Protein AF-A0A842Y0L2-F1 (afdb_monomer)

Radius of gyration: 17.82 Å; Cα contacts (8 Å, |Δi|>4): 139; chains: 1; bounding box: 43×32×56 Å

pLDDT: mean 86.89, std 14.19, range [42.5, 97.62]

Solvent-accessible surface area (backbone atoms only — not comparable to full-atom values): 9268 Å² total; per-residue (Å²): 132,57,72,67,58,38,46,42,53,12,45,57,44,22,58,59,32,52,39,82,54,97,94,38,60,38,60,65,45,69,68,58,58,52,45,52,38,63,40,25,69,43,93,57,33,77,64,51,52,54,50,55,45,72,67,60,72,80,72,78,61,91,93,57,60,63,87,83,39,48,67,57,45,48,51,39,46,53,36,42,47,53,38,44,51,51,52,50,57,70,40,58,93,48,52,51,68,54,29,36,51,30,37,50,41,22,57,51,42,34,54,49,46,53,71,31,67,90,39,62,68,61,44,50,53,51,33,57,75,69,64,41,89,60,48,63,62,51,50,50,54,55,50,48,62,56,49,56,54,56,54,52,52,55,53,51,54,56,50,56,61,55,61,76,73,112

Foldseek 3Di:
DDLLVLLLLLLVLLLLQWADDPNFIAGLDPVLLVVLLVLLQDPPNLVSLVVSLVPDQDDDDPPDDCVVCVVVRVVSNVSSNVSSVSLSVVSVPDDSVSSNSSSVSNVVSNVCCRVCLVPLVVQLVVCVVSVNPCSVVSSVSSVVSVVVVVVVVVVVVVVVVVVVVD

Sequence (166 aa):
MNLDDINQKAWELAAGSIMYKNRKFETYSNKQIRGFFELAKSKNFDKDIDSHIRKYNPQPSQGQNLHKIAGELNKMKELNESTGNKFKEISRGLSAGDRMKLSQYLMWNIKIIENEIGDIDKLKLILDCENVKEPEHIIEYLTRLSKDIGNERHSRQKHDNKERRR

Mean predicted aligned error: 6.77 Å

Structure (mmCIF, N/CA/C/O backbone):
data_AF-A0A842Y0L2-F1
#
_entry.id   AF-A0A842Y0L2-F1
#
loop_
_atom_site.group_PDB
_atom_site.id
_atom_site.type_symbol
_atom_site.label_atom_id
_atom_site.label_alt_id
_atom_site.label_comp_id
_atom_site.label_asym_id
_atom_site.label_entity_id
_atom_site.label_seq_id
_atom_site.pdbx_PDB_ins_code
_atom_site.Cartn_x
_atom_site.Cartn_y
_atom_site.Cartn_z
_atom_site.occupancy
_atom_site.B_iso_or_equiv
_atom_site.auth_seq_id
_atom_site.auth_comp_id
_atom_site.auth_asym_id
_atom_site.auth_atom_id
_atom_site.pdbx_PDB_model_num
ATOM 1 N N . MET A 1 1 ? -16.823 -2.058 9.736 1.00 81.75 1 MET A N 1
ATOM 2 C CA . MET A 1 1 ? -16.192 -2.687 8.559 1.00 81.75 1 MET A CA 1
ATOM 3 C C . MET A 1 1 ? -15.914 -4.135 8.924 1.00 81.75 1 MET A C 1
ATOM 5 O O . MET A 1 1 ? -15.429 -4.349 10.031 1.00 81.75 1 MET A O 1
ATOM 9 N N . ASN A 1 2 ? -16.310 -5.106 8.098 1.00 88.62 2 ASN A N 1
ATOM 10 C CA . ASN A 1 2 ? -16.035 -6.520 8.389 1.00 88.62 2 ASN A CA 1
ATOM 11 C C . ASN A 1 2 ? -14.594 -6.893 7.967 1.00 88.62 2 ASN A C 1
ATOM 13 O O . ASN A 1 2 ? -13.866 -6.053 7.439 1.00 88.62 2 ASN A O 1
ATOM 17 N N . LEU A 1 3 ? -14.160 -8.124 8.252 1.00 89.06 3 LEU A N 1
ATOM 18 C CA . LEU A 1 3 ? -12.791 -8.566 7.962 1.00 89.06 3 LEU A CA 1
ATOM 19 C C . LEU A 1 3 ? -12.499 -8.593 6.453 1.00 89.06 3 LEU A C 1
ATOM 21 O O . LEU A 1 3 ? -11.428 -8.157 6.038 1.00 89.06 3 LEU A O 1
ATOM 25 N N . ASP A 1 4 ? -13.468 -9.026 5.650 1.00 91.44 4 ASP A N 1
ATOM 26 C CA . ASP A 1 4 ? -13.334 -9.135 4.194 1.00 91.44 4 ASP A CA 1
ATOM 27 C C . ASP A 1 4 ? -13.171 -7.758 3.540 1.00 91.44 4 ASP A C 1
ATOM 29 O O . ASP A 1 4 ? -12.344 -7.576 2.652 1.00 91.44 4 ASP A O 1
ATOM 33 N N . ASP A 1 5 ? -13.899 -6.748 4.024 1.00 92.69 5 ASP A N 1
ATOM 34 C CA . ASP A 1 5 ? -13.762 -5.362 3.576 1.00 92.69 5 ASP A CA 1
ATOM 35 C C . ASP A 1 5 ? -12.377 -4.800 3.930 1.00 92.69 5 ASP A C 1
ATOM 37 O O . ASP A 1 5 ? -11.769 -4.090 3.127 1.00 92.69 5 ASP A O 1
ATOM 41 N N . ILE A 1 6 ? -11.850 -5.136 5.115 1.00 94.94 6 ILE A N 1
ATOM 42 C CA . ILE A 1 6 ? -10.488 -4.757 5.512 1.00 94.94 6 ILE A CA 1
ATOM 43 C C . ILE A 1 6 ? -9.464 -5.433 4.590 1.00 94.94 6 ILE A C 1
ATOM 45 O O . ILE A 1 6 ? -8.540 -4.757 4.134 1.00 94.94 6 ILE A O 1
ATOM 49 N N . ASN A 1 7 ? -9.625 -6.727 4.289 1.00 95.38 7 ASN A N 1
ATOM 50 C CA . ASN A 1 7 ? -8.718 -7.457 3.400 1.00 95.38 7 ASN A CA 1
ATOM 51 C C . ASN A 1 7 ? -8.759 -6.891 1.972 1.00 95.38 7 ASN A C 1
ATOM 53 O O . ASN A 1 7 ? -7.715 -6.592 1.394 1.00 95.38 7 ASN A O 1
ATOM 57 N N . GLN A 1 8 ? -9.954 -6.627 1.435 1.00 95.31 8 GLN A N 1
ATOM 58 C CA . GLN A 1 8 ? -10.136 -5.980 0.131 1.00 95.31 8 GLN A CA 1
ATOM 59 C C . GLN A 1 8 ? -9.390 -4.641 0.070 1.00 95.31 8 GLN A C 1
ATOM 61 O O . GLN A 1 8 ? -8.610 -4.384 -0.849 1.00 95.31 8 GLN A O 1
ATOM 66 N N . LYS A 1 9 ? -9.580 -3.781 1.079 1.00 96.19 9 LYS A N 1
ATOM 67 C CA . LYS A 1 9 ? -8.911 -2.476 1.136 1.00 96.19 9 LYS A CA 1
ATOM 68 C C . LYS A 1 9 ? -7.401 -2.596 1.320 1.00 96.19 9 LYS A C 1
ATOM 70 O O . LYS A 1 9 ? -6.660 -1.787 0.757 1.00 96.19 9 LYS A O 1
ATOM 75 N N . ALA A 1 10 ? -6.935 -3.605 2.050 1.00 97.06 10 ALA A N 1
ATOM 76 C CA . ALA A 1 10 ? -5.517 -3.914 2.172 1.00 97.06 10 ALA A CA 1
ATOM 77 C C . ALA A 1 10 ? -4.903 -4.346 0.833 1.00 97.06 10 ALA A C 1
ATOM 79 O O . ALA A 1 10 ? -3.813 -3.886 0.506 1.00 97.06 10 ALA A O 1
ATOM 80 N N . TRP A 1 11 ? -5.596 -5.167 0.039 1.00 97.38 11 TRP A N 1
ATOM 81 C CA . TRP A 1 11 ? -5.162 -5.551 -1.307 1.00 97.38 11 TRP A CA 1
ATOM 82 C C . TRP A 1 11 ? -5.060 -4.360 -2.262 1.00 97.38 11 TRP A C 1
ATOM 84 O O . TRP A 1 11 ? -4.045 -4.203 -2.939 1.00 97.38 11 TRP A O 1
ATOM 94 N N . GLU A 1 12 ? -6.058 -3.474 -2.273 1.00 96.06 12 GLU A N 1
ATOM 95 C CA . GLU A 1 12 ? -6.013 -2.252 -3.084 1.00 96.06 12 GLU A CA 1
ATOM 96 C C . GLU A 1 12 ? -4.843 -1.332 -2.688 1.00 96.06 12 GLU A C 1
ATOM 98 O O . GLU A 1 12 ? -4.186 -0.743 -3.548 1.00 96.06 12 GLU A O 1
ATOM 103 N N . LEU A 1 13 ? -4.595 -1.180 -1.381 1.00 96.69 13 LEU A N 1
ATOM 104 C CA . LEU A 1 13 ? -3.463 -0.409 -0.863 1.00 96.69 13 LEU A CA 1
ATOM 105 C C . LEU A 1 13 ? -2.127 -1.055 -1.231 1.00 96.69 13 LEU A C 1
ATOM 107 O O . LEU A 1 13 ? -1.211 -0.349 -1.646 1.00 96.69 13 LEU A O 1
ATOM 111 N N . ALA A 1 14 ? -2.026 -2.379 -1.092 1.00 96.88 14 ALA A N 1
ATOM 112 C CA . ALA A 1 14 ? -0.827 -3.137 -1.413 1.00 96.88 14 ALA A CA 1
ATOM 113 C C . ALA A 1 14 ? -0.478 -2.996 -2.893 1.00 96.88 14 ALA A C 1
ATOM 115 O O . ALA A 1 14 ? 0.657 -2.675 -3.220 1.00 96.88 14 ALA A O 1
ATOM 116 N N . ALA A 1 15 ? -1.454 -3.153 -3.789 1.00 95.19 15 ALA A N 1
ATOM 117 C CA . ALA A 1 15 ? -1.235 -2.950 -5.215 1.00 95.19 15 ALA A CA 1
ATOM 118 C C . ALA A 1 15 ? -0.729 -1.528 -5.502 1.00 95.19 15 ALA A C 1
ATOM 120 O O . ALA A 1 15 ? 0.288 -1.362 -6.174 1.00 95.19 15 ALA A O 1
ATOM 121 N N . GLY A 1 16 ? -1.376 -0.516 -4.913 1.00 94.25 16 GLY A N 1
ATOM 122 C CA . GLY A 1 16 ? -1.008 0.893 -5.066 1.00 94.25 16 GLY A CA 1
ATOM 123 C C . GLY A 1 16 ? 0.335 1.295 -4.448 1.00 94.25 16 GLY A C 1
ATOM 124 O O . GLY A 1 16 ? 0.838 2.368 -4.771 1.00 94.25 16 GLY A O 1
ATOM 125 N N . SER A 1 17 ? 0.938 0.467 -3.588 1.00 95.44 17 SER A N 1
ATOM 126 C CA . SER A 1 17 ? 2.235 0.755 -2.964 1.00 95.44 17 SER A CA 1
ATOM 127 C C . SER A 1 17 ? 3.426 0.140 -3.704 1.00 95.44 17 SER A C 1
ATOM 129 O O . SER A 1 17 ? 4.576 0.408 -3.338 1.00 95.44 17 SER A O 1
ATOM 131 N N . ILE A 1 18 ? 3.181 -0.689 -4.722 1.00 94.38 18 ILE A N 1
ATOM 132 C CA . ILE A 1 18 ? 4.224 -1.375 -5.487 1.00 94.38 18 ILE A CA 1
ATOM 13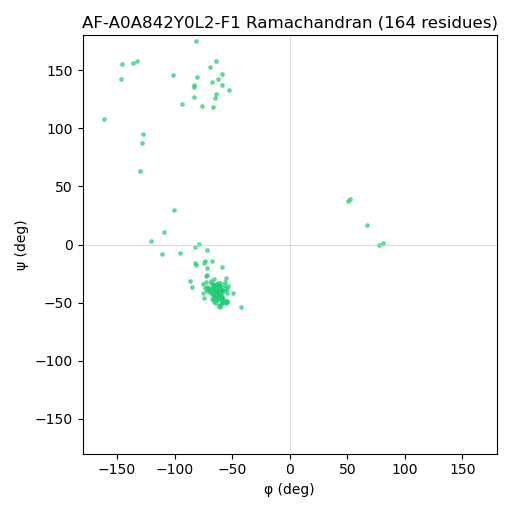3 C C . ILE A 1 18 ? 4.776 -0.462 -6.578 1.00 94.38 18 ILE A C 1
ATOM 135 O O . ILE A 1 18 ? 4.053 0.208 -7.313 1.00 94.38 18 ILE A O 1
ATOM 139 N N . MET A 1 19 ? 6.096 -0.478 -6.720 1.00 91.31 19 MET A N 1
ATOM 140 C CA . MET A 1 19 ? 6.799 0.156 -7.820 1.00 91.31 19 MET A CA 1
ATOM 141 C C . MET A 1 19 ? 7.826 -0.792 -8.416 1.00 91.31 19 MET A C 1
ATOM 143 O O . MET A 1 19 ? 8.313 -1.717 -7.769 1.00 91.31 19 MET A O 1
ATOM 147 N N . TYR A 1 20 ? 8.203 -0.527 -9.659 1.00 86.19 20 TYR A N 1
ATOM 148 C CA . TYR A 1 20 ? 9.327 -1.212 -10.265 1.00 86.19 20 TYR A CA 1
ATOM 149 C C . TYR A 1 20 ? 10.608 -0.417 -10.077 1.00 86.19 20 TYR A C 1
ATOM 151 O O . TYR A 1 20 ? 10.722 0.726 -10.526 1.00 86.19 20 TYR A O 1
ATOM 159 N N . LYS A 1 21 ? 11.579 -1.044 -9.425 1.00 81.50 21 LYS A N 1
ATOM 160 C CA . LYS A 1 21 ? 12.865 -0.453 -9.077 1.00 81.50 21 LYS A CA 1
ATOM 161 C C . LYS A 1 21 ? 13.937 -1.531 -9.118 1.00 81.50 21 LYS A C 1
AT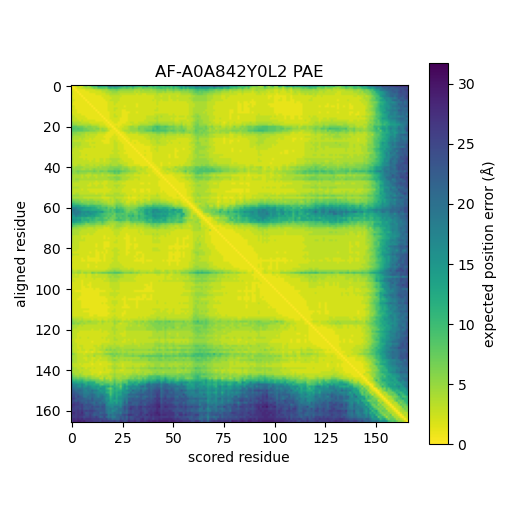OM 163 O O . LYS A 1 21 ? 13.699 -2.677 -8.762 1.00 81.50 21 LYS A O 1
ATOM 168 N N . ASN A 1 22 ? 15.138 -1.189 -9.587 1.00 76.81 22 ASN A N 1
ATOM 169 C CA . ASN A 1 22 ? 16.275 -2.121 -9.614 1.00 76.81 22 ASN A CA 1
ATOM 170 C C . ASN A 1 22 ? 15.959 -3.489 -10.257 1.00 76.81 22 ASN A C 1
ATOM 172 O O . ASN A 1 22 ? 16.464 -4.520 -9.823 1.00 76.81 22 ASN A O 1
ATOM 176 N N . ARG A 1 23 ? 15.143 -3.487 -11.321 1.00 79.12 23 ARG A N 1
ATOM 177 C CA . ARG A 1 23 ? 14.702 -4.682 -12.066 1.00 79.12 23 ARG A CA 1
ATOM 178 C C . ARG A 1 23 ? 13.788 -5.648 -11.301 1.00 79.12 23 ARG A C 1
ATOM 180 O O . ARG A 1 23 ? 13.624 -6.783 -11.736 1.00 79.12 23 ARG A O 1
ATOM 187 N N . LYS A 1 24 ? 13.185 -5.205 -10.204 1.00 87.25 24 LYS A N 1
ATOM 188 C CA . LYS A 1 24 ? 12.220 -5.976 -9.423 1.00 87.25 24 LYS A CA 1
ATOM 189 C C . LYS A 1 24 ? 11.029 -5.107 -9.040 1.00 87.25 24 LYS A C 1
ATOM 191 O O . LYS A 1 24 ? 11.130 -3.882 -8.990 1.00 87.25 24 LYS A O 1
ATOM 196 N N . PHE A 1 25 ? 9.903 -5.750 -8.785 1.00 88.94 25 PHE A N 1
ATOM 197 C CA . PHE A 1 25 ? 8.777 -5.097 -8.138 1.00 88.94 25 PHE A CA 1
ATOM 198 C C . PHE A 1 25 ? 9.005 -5.133 -6.636 1.00 88.94 25 PHE A C 1
ATOM 200 O O . PHE A 1 25 ? 9.303 -6.183 -6.071 1.00 88.94 25 PHE A O 1
ATOM 207 N N . GLU A 1 26 ? 8.922 -3.973 -6.008 1.00 92.06 26 GLU A N 1
ATOM 208 C CA . GLU A 1 26 ? 9.036 -3.833 -4.565 1.00 92.06 26 GLU A CA 1
ATOM 209 C C . GLU A 1 26 ? 8.128 -2.710 -4.083 1.00 92.06 26 GLU A C 1
ATOM 211 O O . GLU A 1 26 ? 7.784 -1.794 -4.834 1.00 92.06 26 GLU A O 1
ATOM 216 N N . THR A 1 27 ? 7.728 -2.768 -2.820 1.00 94.12 27 THR A N 1
ATOM 217 C CA . THR A 1 27 ? 7.026 -1.645 -2.205 1.00 94.12 27 THR A CA 1
ATOM 218 C C . THR A 1 27 ? 7.914 -0.401 -2.184 1.00 94.12 27 THR A C 1
ATOM 220 O O . THR A 1 27 ? 9.114 -0.483 -1.907 1.00 94.12 27 THR A O 1
ATOM 223 N N . TYR A 1 28 ? 7.316 0.775 -2.404 1.00 92.69 28 TYR A N 1
ATOM 224 C CA . TYR A 1 28 ? 8.043 2.050 -2.442 1.00 92.69 28 TYR A CA 1
ATOM 225 C C . TYR A 1 28 ? 8.888 2.289 -1.179 1.00 92.69 28 TYR A C 1
ATOM 227 O O . TYR A 1 28 ? 9.977 2.856 -1.243 1.00 92.69 28 TYR A O 1
ATOM 235 N N . SER A 1 29 ? 8.417 1.857 -0.004 1.00 93.81 29 SER A N 1
ATOM 236 C CA . SER A 1 29 ? 9.216 1.860 1.218 1.00 93.81 29 SER A CA 1
ATOM 237 C C . SER A 1 29 ? 8.658 0.943 2.299 1.00 93.81 29 SER A C 1
ATOM 239 O O . SER A 1 29 ? 7.715 1.288 3.009 1.00 93.81 29 SER A O 1
ATOM 241 N N . ASN A 1 30 ? 9.349 -0.172 2.542 1.00 92.75 30 ASN A N 1
ATOM 242 C CA . ASN A 1 30 ? 9.035 -1.073 3.656 1.00 92.75 30 ASN A CA 1
ATOM 243 C C . ASN A 1 30 ? 9.040 -0.364 5.021 1.00 92.75 30 ASN A C 1
ATOM 245 O O . ASN A 1 30 ? 8.264 -0.707 5.910 1.00 92.75 30 ASN A O 1
ATOM 249 N N . LYS A 1 31 ? 9.895 0.653 5.195 1.00 94.19 31 LYS A N 1
ATOM 250 C CA . LYS A 1 31 ? 9.946 1.448 6.430 1.00 94.19 31 LYS A CA 1
ATOM 251 C C . LYS A 1 31 ? 8.683 2.293 6.615 1.00 94.19 31 LYS A C 1
ATOM 253 O O . LYS A 1 31 ? 8.203 2.394 7.740 1.00 94.19 31 LYS A O 1
ATOM 258 N N . GLN A 1 32 ? 8.153 2.890 5.546 1.00 95.12 32 GLN A N 1
ATOM 259 C CA . GLN A 1 32 ? 6.922 3.680 5.635 1.00 95.12 32 GLN A CA 1
ATOM 260 C C . GLN A 1 32 ? 5.718 2.801 5.953 1.00 95.12 32 GLN A C 1
ATOM 262 O O . GLN A 1 32 ? 5.008 3.105 6.909 1.00 95.12 32 GLN A O 1
ATOM 267 N N . ILE A 1 33 ? 5.577 1.671 5.251 1.00 95.38 33 ILE A N 1
ATOM 268 C CA . ILE A 1 33 ? 4.499 0.704 5.493 1.00 95.38 33 ILE A CA 1
ATOM 269 C C . ILE A 1 33 ? 4.535 0.169 6.931 1.00 95.38 33 ILE A C 1
ATOM 271 O O . ILE A 1 33 ? 3.511 0.161 7.611 1.00 95.38 33 ILE A O 1
ATOM 275 N N . ARG A 1 34 ? 5.713 -0.206 7.451 1.00 95.00 34 ARG A N 1
ATOM 276 C CA . ARG A 1 34 ? 5.849 -0.600 8.867 1.00 95.00 34 ARG A CA 1
ATOM 277 C C . ARG A 1 34 ? 5.494 0.531 9.829 1.00 95.00 34 ARG A C 1
ATOM 279 O O . ARG A 1 34 ? 4.903 0.281 10.872 1.00 95.00 34 ARG A O 1
ATOM 286 N N . GLY A 1 35 ? 5.819 1.773 9.477 1.00 95.25 35 GLY A N 1
ATOM 287 C CA . GLY A 1 35 ? 5.405 2.936 10.257 1.00 95.2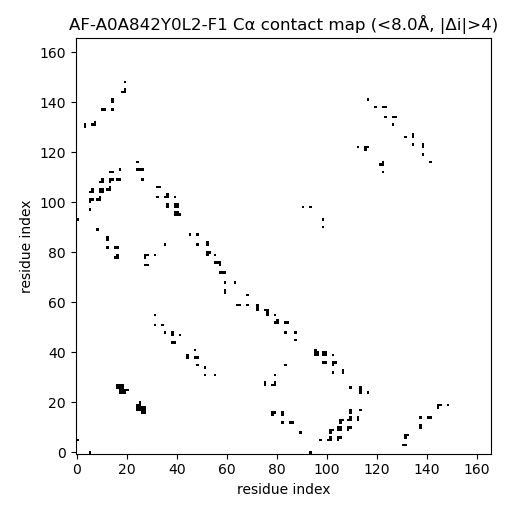5 35 GLY A CA 1
ATOM 288 C C . GLY A 1 35 ? 3.884 3.050 10.378 1.00 95.25 35 GLY A C 1
ATOM 289 O O . GLY A 1 35 ? 3.396 3.337 11.465 1.00 95.25 35 GLY A O 1
ATOM 290 N N . PHE A 1 36 ? 3.122 2.732 9.324 1.00 94.50 36 PHE A N 1
ATOM 291 C CA . PHE A 1 36 ? 1.656 2.698 9.403 1.00 94.50 36 PHE A CA 1
ATOM 292 C C . PHE A 1 36 ? 1.154 1.681 10.436 1.00 94.50 36 PHE A C 1
ATOM 294 O O . PHE A 1 36 ? 0.257 2.004 11.212 1.00 94.50 36 PHE A O 1
ATOM 301 N N . PHE A 1 37 ? 1.771 0.496 10.509 1.00 93.75 37 PHE A N 1
ATOM 302 C CA . PHE A 1 37 ? 1.444 -0.510 11.526 1.00 93.75 37 PHE A CA 1
ATOM 303 C C . PHE A 1 37 ? 1.716 -0.018 12.953 1.00 93.75 37 PHE A C 1
ATOM 305 O O . PHE A 1 37 ? 0.882 -0.212 13.839 1.00 93.75 37 PHE A O 1
ATOM 312 N N . GLU A 1 38 ? 2.851 0.641 13.194 1.00 94.19 38 GLU A N 1
ATOM 313 C CA . GLU A 1 38 ? 3.133 1.174 14.532 1.00 94.19 38 GLU A CA 1
ATOM 314 C C . GLU A 1 38 ? 2.163 2.293 14.916 1.00 94.19 38 GLU A C 1
ATOM 316 O O . GLU A 1 38 ? 1.689 2.353 16.053 1.00 94.19 38 GLU A O 1
ATOM 321 N N . LEU A 1 39 ? 1.783 3.131 13.952 1.00 94.88 39 LEU A N 1
ATOM 322 C CA . LEU A 1 39 ? 0.815 4.199 14.173 1.00 94.88 39 LEU A CA 1
ATOM 323 C C . LEU A 1 39 ? -0.617 3.689 14.336 1.00 94.88 39 LEU A C 1
ATOM 325 O O . LEU A 1 39 ? -1.388 4.322 15.052 1.00 94.88 39 LEU A O 1
ATOM 329 N N . ALA A 1 40 ? -0.978 2.535 13.769 1.00 92.56 40 ALA A N 1
ATOM 330 C CA . ALA A 1 40 ? -2.314 1.945 13.904 1.00 92.56 40 ALA A CA 1
ATOM 331 C C . ALA A 1 40 ? -2.741 1.743 15.375 1.00 92.56 40 ALA A C 1
ATOM 333 O O . ALA A 1 40 ? -3.930 1.834 15.705 1.00 92.56 40 ALA A O 1
ATOM 334 N N . LYS A 1 41 ? -1.765 1.539 16.269 1.00 90.75 41 LYS A N 1
ATOM 335 C CA . LYS A 1 41 ? -1.945 1.403 17.725 1.00 90.75 41 LYS A CA 1
ATOM 336 C C . LYS A 1 41 ? -2.077 2.750 18.450 1.00 90.75 41 LYS A C 1
ATOM 338 O O . LYS A 1 41 ? -2.522 2.782 19.596 1.00 90.75 41 LYS A O 1
ATOM 343 N N . SER A 1 42 ? -1.677 3.855 17.817 1.00 91.38 42 SER A N 1
ATOM 344 C CA . SER A 1 42 ? -1.627 5.177 18.446 1.00 91.38 42 SER A CA 1
ATOM 345 C C . SER A 1 42 ? -3.025 5.702 18.778 1.00 91.38 42 SER A C 1
ATOM 347 O O . SER A 1 42 ? -3.969 5.607 17.984 1.00 91.38 42 SER A O 1
ATOM 349 N N . LYS A 1 43 ? -3.138 6.330 19.953 1.00 88.19 43 LYS A N 1
ATOM 350 C CA . LYS A 1 43 ? -4.317 7.113 20.350 1.00 88.19 43 LYS A CA 1
ATOM 351 C C . LYS A 1 43 ? -4.418 8.431 19.572 1.00 88.19 43 LYS A C 1
ATOM 353 O O . LYS A 1 43 ? -5.521 8.911 19.358 1.00 88.19 43 LYS A O 1
ATOM 358 N N . ASN A 1 44 ? -3.291 8.965 19.095 1.00 92.50 44 ASN A N 1
ATOM 359 C CA . ASN A 1 44 ? -3.204 10.205 18.314 1.00 92.50 44 ASN A CA 1
ATOM 360 C C . ASN A 1 44 ? -3.054 9.935 16.808 1.00 92.50 44 ASN A C 1
ATOM 362 O O . ASN A 1 44 ? -2.439 10.724 16.090 1.00 92.50 44 ASN A O 1
ATOM 366 N N . PHE A 1 45 ? -3.616 8.815 16.338 1.00 93.19 45 PHE A N 1
ATOM 367 C CA . PHE A 1 45 ? -3.441 8.294 14.982 1.00 93.19 45 PHE A CA 1
ATOM 368 C C . PHE A 1 45 ? -3.509 9.365 13.893 1.00 93.19 45 PHE A C 1
ATOM 370 O O . PHE A 1 45 ? -2.560 9.480 13.129 1.00 93.19 45 PHE A O 1
ATOM 377 N N . ASP A 1 46 ? -4.574 10.174 13.849 1.00 90.50 46 ASP A N 1
ATOM 378 C CA . ASP A 1 46 ? -4.783 11.158 12.778 1.00 90.50 46 ASP A CA 1
ATOM 379 C C . ASP A 1 46 ? -3.658 12.193 12.676 1.00 90.50 46 ASP A C 1
ATOM 381 O O . ASP A 1 46 ? -3.245 12.559 11.576 1.00 90.50 46 ASP A O 1
ATOM 385 N N . LYS A 1 47 ? -3.130 12.649 13.816 1.00 91.81 47 LYS A N 1
ATOM 386 C CA . LYS A 1 47 ? -2.024 13.613 13.850 1.00 91.81 47 LYS A CA 1
ATOM 387 C C . LYS A 1 47 ? -0.700 12.942 13.493 1.00 91.81 47 LYS A C 1
ATOM 389 O O . LYS A 1 47 ? 0.110 13.515 12.760 1.00 91.81 47 LYS A O 1
ATOM 394 N N . ASP A 1 48 ? -0.473 11.743 14.019 1.00 94.81 48 ASP A N 1
ATOM 395 C CA . ASP A 1 48 ? 0.794 11.039 13.847 1.00 94.81 48 ASP A CA 1
ATOM 396 C C . ASP A 1 48 ? 0.956 10.528 12.409 1.00 94.81 48 ASP A C 1
ATOM 398 O O . ASP A 1 48 ? 2.037 10.667 11.832 1.00 94.81 48 ASP A O 1
ATOM 402 N N . ILE A 1 49 ? -0.119 10.011 11.801 1.00 95.62 49 ILE A N 1
ATOM 403 C CA . ILE A 1 49 ? -0.115 9.528 10.415 1.00 95.62 49 ILE A CA 1
ATOM 404 C C . ILE A 1 49 ? 0.133 10.672 9.432 1.00 95.62 49 ILE A C 1
ATOM 406 O O . ILE A 1 49 ? 0.975 10.532 8.550 1.00 95.62 49 ILE A O 1
ATOM 410 N N . ASP A 1 50 ? -0.483 11.840 9.639 1.00 95.50 50 ASP A N 1
ATOM 411 C CA . ASP A 1 50 ? -0.217 13.030 8.821 1.00 95.50 50 ASP A CA 1
ATOM 412 C C . ASP A 1 50 ? 1.248 13.456 8.901 1.00 95.50 50 ASP A C 1
ATOM 414 O O . ASP A 1 50 ? 1.872 13.793 7.891 1.00 95.50 50 ASP A O 1
ATOM 418 N N . SER A 1 51 ? 1.815 13.435 10.110 1.00 96.00 51 SER A N 1
ATOM 419 C CA . SER A 1 51 ? 3.223 13.763 10.308 1.00 96.00 51 SER A CA 1
ATOM 420 C C . SER A 1 51 ? 4.135 12.760 9.605 1.00 96.00 51 SER A C 1
ATOM 422 O O . SER A 1 51 ? 5.100 13.163 8.957 1.00 96.00 51 SER A O 1
ATOM 424 N N . HIS A 1 52 ? 3.824 11.470 9.714 1.00 96.31 52 HIS A N 1
ATOM 425 C CA . HIS A 1 52 ? 4.605 10.384 9.127 1.00 96.31 52 HIS A CA 1
ATOM 426 C C . HIS A 1 52 ? 4.592 10.420 7.596 1.00 96.31 52 HIS A C 1
ATOM 428 O O . HIS A 1 52 ? 5.657 10.320 6.991 1.00 96.31 52 HIS A O 1
ATOM 434 N N . ILE A 1 53 ? 3.431 10.686 6.983 1.00 95.75 53 ILE A N 1
ATOM 435 C CA . ILE A 1 53 ? 3.297 10.863 5.528 1.00 95.75 53 ILE A CA 1
ATOM 436 C C . ILE A 1 53 ? 4.148 12.048 5.053 1.00 95.75 53 ILE A C 1
ATOM 438 O O . ILE A 1 53 ? 4.999 11.887 4.180 1.00 95.75 53 ILE A O 1
ATOM 442 N N . ARG A 1 54 ? 3.975 13.232 5.657 1.00 95.12 54 ARG A N 1
ATOM 443 C CA . ARG A 1 54 ? 4.637 14.474 5.206 1.00 95.12 54 ARG A CA 1
ATOM 444 C C . ARG A 1 54 ? 6.149 14.481 5.416 1.00 95.12 54 ARG A C 1
ATOM 446 O O . ARG A 1 54 ? 6.873 15.130 4.670 1.00 95.12 54 ARG A O 1
ATOM 453 N N . LYS A 1 55 ? 6.639 13.801 6.456 1.00 94.88 55 LYS A N 1
ATOM 454 C CA . LYS A 1 55 ? 8.074 13.754 6.790 1.00 94.88 55 LYS A CA 1
ATOM 455 C C . LYS A 1 55 ? 8.848 12.722 5.974 1.00 94.88 55 LYS A C 1
ATOM 457 O O . LYS A 1 55 ? 10.061 12.596 6.155 1.00 94.88 55 LYS A O 1
ATOM 462 N N . TYR A 1 56 ? 8.185 11.965 5.105 1.00 96.00 56 TYR A N 1
ATOM 463 C CA . TYR A 1 56 ? 8.869 10.982 4.287 1.00 96.00 56 TYR A CA 1
ATOM 464 C C . TYR A 1 56 ? 9.820 11.648 3.286 1.00 96.00 56 TYR A C 1
ATOM 466 O O . TYR A 1 56 ? 9.417 12.396 2.397 1.00 96.00 56 TYR A O 1
ATOM 474 N N . ASN A 1 57 ? 11.108 11.333 3.417 1.00 92.31 57 ASN A N 1
ATOM 475 C CA . ASN A 1 57 ? 12.140 11.777 2.492 1.00 92.31 57 ASN A CA 1
ATOM 476 C C . ASN A 1 57 ? 12.948 10.563 1.998 1.00 92.31 57 ASN A C 1
ATOM 478 O O . ASN A 1 57 ? 13.866 10.127 2.709 1.00 92.31 57 ASN A O 1
ATOM 482 N N . PRO A 1 58 ? 12.601 9.974 0.834 1.00 90.25 58 PRO A N 1
ATOM 483 C CA . PRO A 1 58 ? 13.297 8.811 0.301 1.00 90.25 58 PRO A CA 1
ATOM 484 C C . PRO A 1 58 ? 14.772 9.134 0.080 1.00 90.25 58 PRO A C 1
ATOM 486 O O . PRO A 1 58 ? 15.124 10.207 -0.407 1.00 90.25 58 PRO A O 1
ATOM 489 N N . GLN A 1 59 ? 15.629 8.193 0.464 1.00 86.50 59 GLN A N 1
ATOM 490 C CA . GLN A 1 59 ? 17.069 8.317 0.296 1.00 86.50 59 GLN A CA 1
ATOM 491 C C . GLN A 1 59 ? 17.530 7.498 -0.911 1.00 86.50 59 GLN A C 1
ATOM 493 O O . GLN A 1 59 ? 16.972 6.424 -1.169 1.00 86.50 59 GLN A O 1
ATOM 498 N N . PRO A 1 60 ? 18.554 7.975 -1.635 1.00 82.75 60 PRO A N 1
ATOM 499 C CA . PRO A 1 60 ? 19.207 7.181 -2.663 1.00 82.75 60 PRO A CA 1
ATOM 500 C C . PRO A 1 60 ? 19.769 5.889 -2.057 1.00 82.75 60 PRO A C 1
ATOM 502 O O . PRO A 1 60 ? 20.224 5.873 -0.911 1.00 82.75 60 PRO A O 1
ATOM 505 N N . SER A 1 61 ? 19.768 4.798 -2.826 1.00 77.00 61 SER A N 1
ATOM 506 C CA . SER A 1 61 ? 20.534 3.612 -2.418 1.00 77.00 61 SER A CA 1
ATOM 507 C C . SER A 1 61 ? 22.028 3.924 -2.532 1.00 77.00 61 SER A C 1
ATOM 509 O O . SER A 1 61 ? 22.428 4.780 -3.328 1.00 77.00 61 SER A O 1
ATOM 511 N N . GLN A 1 62 ? 22.859 3.256 -1.728 1.00 72.38 62 GLN A N 1
ATOM 512 C CA . GLN A 1 62 ? 24.300 3.524 -1.710 1.00 72.38 62 GLN A CA 1
ATOM 513 C C . GLN A 1 62 ? 24.901 3.447 -3.123 1.00 72.38 62 GLN A C 1
ATOM 515 O O . GLN A 1 62 ? 24.619 2.522 -3.882 1.00 72.38 62 GLN A O 1
ATOM 520 N N . GLY A 1 63 ? 25.710 4.450 -3.477 1.00 72.38 63 GLY A N 1
ATOM 521 C CA . GLY A 1 63 ? 26.391 4.530 -4.773 1.00 72.38 63 GLY A CA 1
ATOM 522 C C . GLY A 1 63 ? 25.546 5.049 -5.945 1.00 72.38 63 GLY A C 1
ATOM 523 O O . GLY A 1 63 ? 26.065 5.145 -7.056 1.00 72.38 63 GLY A O 1
ATOM 524 N N . GLN A 1 64 ? 24.273 5.413 -5.745 1.00 77.19 64 GLN A N 1
ATOM 525 C CA . GLN A 1 64 ? 23.453 5.996 -6.813 1.00 77.19 64 GLN A CA 1
ATOM 526 C C . GLN A 1 64 ? 23.686 7.508 -6.967 1.00 77.19 64 GLN A C 1
ATOM 528 O O . GLN A 1 64 ? 23.698 8.261 -5.995 1.00 77.19 64 GLN A O 1
ATOM 533 N N . ASN A 1 65 ? 23.817 7.970 -8.215 1.00 77.38 65 ASN A N 1
ATOM 534 C CA . ASN A 1 65 ? 23.894 9.397 -8.530 1.00 77.38 65 ASN A CA 1
ATOM 535 C C . ASN A 1 65 ? 22.499 10.036 -8.437 1.00 77.38 65 ASN A C 1
ATOM 537 O O . ASN A 1 65 ? 21.613 9.677 -9.214 1.00 77.38 65 ASN A O 1
ATOM 541 N N . LEU A 1 66 ? 22.341 11.013 -7.538 1.00 76.38 66 LEU A N 1
ATOM 542 C CA . LEU A 1 66 ? 21.093 11.735 -7.258 1.00 76.38 66 LEU A CA 1
ATOM 543 C C . LEU A 1 66 ? 20.381 12.254 -8.516 1.00 76.38 66 LEU A C 1
ATOM 545 O O . LEU A 1 66 ? 19.168 12.095 -8.637 1.00 76.38 66 LEU A O 1
ATOM 549 N N . HIS A 1 67 ? 21.114 12.799 -9.491 1.00 75.75 67 HIS A N 1
ATOM 550 C CA . HIS A 1 67 ? 20.514 13.337 -10.716 1.00 75.75 67 HIS A CA 1
ATOM 551 C C . HIS A 1 67 ? 19.859 12.255 -11.582 1.00 75.75 67 HIS A C 1
ATOM 553 O O . HIS A 1 67 ? 18.879 12.525 -12.268 1.00 75.75 67 HIS A O 1
ATOM 559 N N . LYS A 1 68 ? 20.363 11.016 -11.528 1.00 79.62 68 LYS A N 1
ATOM 560 C CA . LYS A 1 68 ? 19.827 9.888 -12.306 1.00 79.62 68 LYS A CA 1
ATOM 561 C C . LYS A 1 68 ? 18.605 9.234 -11.660 1.00 79.62 68 LYS A C 1
ATOM 563 O O . LYS A 1 68 ? 17.908 8.483 -12.333 1.00 79.62 68 LYS A O 1
ATOM 568 N N . ILE A 1 69 ? 18.355 9.505 -10.378 1.00 83.88 69 ILE A N 1
ATOM 569 C CA . ILE A 1 69 ? 17.284 8.867 -9.595 1.00 83.88 69 ILE A CA 1
ATOM 570 C C . ILE A 1 69 ? 16.270 9.863 -9.031 1.00 83.88 69 ILE A C 1
ATOM 572 O O . ILE A 1 69 ? 15.341 9.452 -8.347 1.00 83.88 69 ILE A O 1
ATOM 576 N N . ALA A 1 70 ? 16.395 11.159 -9.332 1.00 85.94 70 ALA A N 1
ATOM 577 C CA . ALA A 1 70 ? 15.456 12.180 -8.868 1.00 85.94 70 ALA A CA 1
ATOM 578 C C . ALA A 1 70 ? 13.995 11.846 -9.233 1.00 85.94 70 ALA A C 1
ATOM 580 O O . ALA A 1 70 ? 13.110 11.968 -8.391 1.00 85.94 70 ALA A O 1
ATOM 581 N N . GLY A 1 71 ? 13.753 11.341 -10.450 1.00 87.56 71 GLY A N 1
ATOM 582 C CA . GLY A 1 71 ? 12.423 10.887 -10.873 1.00 87.56 71 GLY A CA 1
ATOM 583 C C . GLY A 1 71 ? 11.902 9.692 -10.064 1.00 87.56 71 GLY A C 1
ATOM 584 O O . GLY A 1 71 ? 10.734 9.667 -9.692 1.00 87.56 71 GLY A O 1
ATOM 585 N N . GLU A 1 72 ? 12.772 8.736 -9.721 1.00 88.44 72 GLU A N 1
ATOM 586 C CA . GLU A 1 72 ? 12.417 7.600 -8.858 1.00 88.44 72 GLU A CA 1
ATOM 587 C C . GLU A 1 72 ? 12.055 8.077 -7.446 1.00 88.44 72 GLU A C 1
ATOM 589 O O . GLU A 1 72 ? 11.021 7.688 -6.911 1.00 88.44 72 GLU A O 1
ATOM 594 N N . LEU A 1 73 ? 12.870 8.962 -6.863 1.00 91.06 73 LEU A N 1
ATOM 595 C CA . LEU A 1 73 ? 12.631 9.521 -5.531 1.00 91.06 73 LEU A CA 1
ATOM 596 C C . LEU A 1 73 ? 11.328 10.333 -5.476 1.00 91.06 73 LEU A C 1
ATOM 598 O O . LEU A 1 73 ? 10.599 10.244 -4.489 1.00 91.06 73 LEU A O 1
ATOM 602 N N . ASN A 1 74 ? 11.005 11.086 -6.531 1.00 92.19 74 ASN A N 1
ATOM 603 C CA . ASN A 1 74 ? 9.728 11.793 -6.633 1.00 92.19 74 ASN A CA 1
ATOM 604 C C . ASN A 1 74 ? 8.554 10.814 -6.721 1.00 92.19 74 ASN A C 1
ATOM 606 O O . ASN A 1 74 ? 7.613 10.937 -5.943 1.00 92.19 74 ASN A O 1
ATOM 610 N N . LYS A 1 75 ? 8.655 9.770 -7.554 1.00 91.94 75 LYS A N 1
ATOM 611 C CA . LYS A 1 75 ? 7.633 8.716 -7.630 1.00 91.94 75 LYS A CA 1
ATOM 612 C C . LYS A 1 75 ? 7.424 8.019 -6.282 1.00 91.94 75 LYS A C 1
ATOM 614 O O . LYS A 1 75 ? 6.293 7.752 -5.894 1.00 91.94 75 LYS A O 1
ATOM 619 N N . MET A 1 76 ? 8.494 7.762 -5.524 1.00 93.94 76 MET A N 1
ATOM 620 C CA . MET A 1 76 ? 8.386 7.218 -4.164 1.00 93.94 76 MET A CA 1
ATOM 621 C C . MET A 1 76 ? 7.618 8.160 -3.225 1.00 93.94 76 MET A C 1
ATOM 623 O O . MET A 1 76 ? 6.836 7.683 -2.405 1.00 93.94 76 MET A O 1
ATOM 627 N N . LYS A 1 77 ? 7.823 9.482 -3.326 1.00 95.06 77 LYS A N 1
ATOM 628 C CA . LYS A 1 77 ? 7.061 10.473 -2.544 1.00 95.06 77 LYS A CA 1
ATOM 629 C C . LYS A 1 77 ? 5.585 10.489 -2.933 1.00 95.06 77 LYS A C 1
ATOM 631 O O . LYS A 1 77 ? 4.743 10.422 -2.045 1.00 95.06 77 LYS A O 1
ATOM 636 N N . GLU A 1 78 ? 5.279 10.505 -4.226 1.00 95.12 78 GLU A N 1
ATOM 637 C CA . GLU A 1 78 ? 3.901 10.472 -4.736 1.00 95.12 78 GLU A CA 1
ATOM 638 C C . GLU A 1 78 ? 3.161 9.209 -4.275 1.00 95.12 78 GLU A C 1
ATOM 640 O O . GLU A 1 78 ? 2.041 9.284 -3.767 1.00 95.12 78 GLU A O 1
ATOM 645 N N . LEU A 1 79 ? 3.812 8.043 -4.368 1.00 95.44 79 LEU A N 1
ATOM 646 C CA . LEU A 1 79 ? 3.261 6.780 -3.870 1.00 95.44 79 LEU A CA 1
ATOM 647 C C . LEU A 1 79 ? 3.052 6.805 -2.355 1.00 95.44 79 LEU A C 1
ATOM 649 O O . LEU A 1 79 ? 2.039 6.295 -1.878 1.00 95.44 79 LEU A O 1
ATOM 653 N N . ASN A 1 80 ? 3.966 7.415 -1.596 1.00 96.56 80 ASN A N 1
ATOM 654 C CA . ASN A 1 80 ? 3.814 7.568 -0.153 1.00 96.56 80 ASN A CA 1
ATOM 655 C C . ASN A 1 80 ? 2.616 8.442 0.222 1.00 96.56 80 ASN A C 1
ATOM 657 O O . ASN A 1 80 ? 1.850 8.076 1.110 1.00 96.56 80 ASN A O 1
ATOM 661 N N . GLU A 1 81 ? 2.456 9.587 -0.438 1.00 96.69 81 GLU A N 1
ATOM 662 C CA . GLU A 1 81 ? 1.324 10.481 -0.202 1.00 96.69 81 GLU A CA 1
ATOM 663 C C . GLU A 1 81 ? 0.008 9.799 -0.571 1.00 96.69 81 GLU A C 1
ATOM 665 O O . GLU A 1 81 ? -0.914 9.774 0.240 1.00 96.69 81 GLU A O 1
ATOM 670 N N . SER A 1 82 ? -0.062 9.174 -1.747 1.00 96.38 82 SER A N 1
ATOM 671 C CA . SER A 1 82 ? -1.253 8.457 -2.209 1.00 96.38 82 SER A CA 1
ATOM 672 C C . SER A 1 82 ? -1.624 7.291 -1.280 1.00 96.38 82 SER A C 1
ATOM 674 O O . SER A 1 82 ? -2.735 7.243 -0.745 1.00 96.38 82 SER A O 1
ATOM 676 N N . THR A 1 83 ? -0.669 6.394 -1.002 1.00 96.38 83 THR A N 1
ATOM 677 C CA . THR A 1 83 ? -0.880 5.222 -0.132 1.00 96.38 83 THR A CA 1
ATOM 678 C C . THR A 1 83 ? -1.216 5.652 1.291 1.00 96.38 83 THR A C 1
ATOM 680 O O . THR A 1 83 ? -2.152 5.129 1.891 1.00 96.38 83 THR A O 1
ATOM 683 N N . GLY A 1 84 ? -0.478 6.620 1.837 1.00 96.31 84 GLY A N 1
ATOM 684 C CA . GLY A 1 84 ? -0.675 7.116 3.192 1.00 96.31 84 GLY A CA 1
ATOM 685 C C . GLY A 1 84 ? -2.024 7.804 3.380 1.00 96.31 84 GLY A C 1
ATOM 686 O O . GLY A 1 84 ? -2.718 7.526 4.358 1.00 96.31 84 GLY A O 1
ATOM 687 N N . ASN A 1 85 ? -2.435 8.651 2.431 1.00 97.12 85 ASN A N 1
ATOM 688 C CA . ASN A 1 85 ? -3.738 9.315 2.477 1.00 97.12 85 ASN A CA 1
ATOM 689 C C . ASN A 1 85 ? -4.882 8.303 2.372 1.00 97.12 85 ASN A C 1
ATOM 691 O O . ASN A 1 85 ? -5.816 8.374 3.170 1.00 97.12 85 ASN A O 1
ATOM 695 N N . LYS A 1 86 ? -4.780 7.322 1.465 1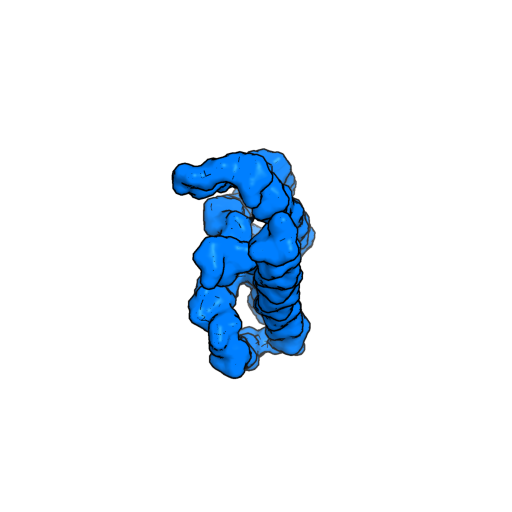.00 96.75 86 LYS A N 1
ATOM 696 C CA . LYS A 1 86 ? -5.781 6.255 1.336 1.00 96.75 86 LYS A CA 1
ATOM 697 C C . LYS A 1 86 ? -5.835 5.385 2.597 1.00 96.75 86 LYS A C 1
ATOM 699 O O . LYS A 1 86 ? -6.916 5.097 3.101 1.00 96.75 86 LYS A O 1
ATOM 704 N N . PHE A 1 87 ? -4.684 5.024 3.169 1.00 96.94 87 PHE A N 1
ATOM 705 C CA . PHE A 1 87 ? -4.614 4.280 4.431 1.00 96.94 87 PHE A CA 1
ATOM 706 C C . PHE A 1 87 ? -5.260 5.056 5.585 1.00 96.94 87 PHE A C 1
ATOM 708 O O . PHE A 1 87 ? -6.047 4.488 6.345 1.00 96.94 87 PHE A O 1
ATOM 715 N N . LYS A 1 88 ? -4.967 6.358 5.700 1.00 96.31 88 LYS A N 1
ATOM 716 C CA . LYS A 1 88 ? -5.590 7.250 6.684 1.00 96.31 88 LYS A CA 1
ATOM 717 C C . LYS A 1 88 ? -7.101 7.291 6.498 1.00 96.31 88 LYS A C 1
ATOM 719 O O . LYS A 1 88 ? -7.823 7.144 7.476 1.00 96.31 88 LYS A O 1
ATOM 724 N N . GLU A 1 89 ? -7.569 7.483 5.269 1.00 95.94 89 GLU A N 1
ATOM 725 C CA . GLU A 1 89 ? -8.991 7.543 4.939 1.00 95.94 89 GLU A CA 1
ATOM 726 C C . GLU A 1 89 ? -9.722 6.260 5.338 1.00 95.94 89 GLU A C 1
ATOM 728 O O . GLU A 1 89 ? -10.699 6.338 6.075 1.00 95.94 89 GLU A O 1
ATOM 733 N N . ILE A 1 90 ? -9.206 5.091 4.944 1.00 95.38 90 ILE A N 1
ATOM 734 C CA . ILE A 1 90 ? -9.778 3.786 5.317 1.00 95.38 90 ILE A CA 1
ATOM 735 C C . ILE A 1 90 ? -9.772 3.603 6.838 1.00 95.38 90 ILE A C 1
ATOM 737 O O . ILE A 1 90 ? -10.703 3.041 7.404 1.00 95.38 90 ILE A O 1
ATOM 741 N N . SER A 1 91 ? -8.727 4.094 7.506 1.00 95.00 91 SER A N 1
ATOM 742 C CA . SER A 1 91 ? -8.570 3.990 8.957 1.00 95.00 91 SER A CA 1
ATOM 743 C C . SER A 1 91 ? -9.485 4.924 9.753 1.00 95.00 91 SER A C 1
ATOM 745 O O . SER A 1 91 ? -9.618 4.741 10.967 1.00 95.00 91 SER A O 1
ATOM 747 N N . ARG A 1 92 ? -10.117 5.923 9.119 1.00 90.88 92 ARG A N 1
ATOM 748 C CA . ARG A 1 92 ? -11.065 6.817 9.799 1.00 90.88 92 ARG A CA 1
ATOM 749 C C . ARG A 1 92 ? -12.283 6.020 10.251 1.00 90.88 92 ARG A C 1
ATOM 751 O O . ARG A 1 92 ? -12.932 5.342 9.467 1.00 90.88 92 ARG A O 1
ATOM 758 N N . GLY A 1 93 ? -12.598 6.115 11.539 1.00 85.81 93 GLY A N 1
ATOM 759 C CA . GLY A 1 93 ? -13.715 5.381 12.135 1.00 85.81 93 GLY A CA 1
ATOM 760 C C . GLY A 1 93 ? -13.437 3.899 12.410 1.00 85.81 93 GLY A C 1
ATOM 761 O O . GLY A 1 93 ? -14.307 3.229 12.961 1.00 85.81 93 GLY A O 1
ATOM 762 N N . LEU A 1 94 ? -12.242 3.383 12.093 1.00 93.44 94 LEU A N 1
ATOM 763 C CA . LEU A 1 94 ? -11.826 2.049 12.527 1.00 93.44 94 LEU A CA 1
ATOM 764 C C . LEU A 1 94 ? -11.321 2.075 13.971 1.00 93.44 94 LEU A C 1
ATOM 766 O O . LEU A 1 94 ? -10.636 3.006 14.407 1.00 93.44 94 LEU A O 1
ATOM 770 N N . SER A 1 95 ? -11.615 0.999 14.702 1.00 93.69 95 SER A N 1
ATOM 771 C CA . SER A 1 95 ? -11.007 0.748 16.006 1.00 93.69 95 SER A CA 1
ATOM 772 C C . SER A 1 95 ? -9.493 0.548 15.860 1.00 93.69 95 SER A C 1
ATOM 774 O O . SER A 1 95 ? -9.003 0.162 14.797 1.00 93.69 95 SER A O 1
ATOM 776 N N . ALA A 1 96 ? -8.725 0.747 16.935 1.00 94.06 96 ALA A N 1
ATOM 777 C CA . ALA A 1 96 ? -7.286 0.468 16.904 1.00 94.06 96 ALA A CA 1
ATOM 778 C C . ALA A 1 96 ? -6.983 -0.983 16.482 1.00 94.06 96 ALA A C 1
ATOM 780 O O . ALA A 1 96 ? -6.055 -1.211 15.709 1.00 94.06 96 ALA A O 1
ATOM 781 N N . GLY A 1 97 ? -7.802 -1.945 16.922 1.00 94.88 97 GLY A N 1
ATOM 782 C CA . GLY A 1 97 ? -7.674 -3.348 16.527 1.00 94.88 97 GLY A CA 1
ATOM 783 C C . GLY A 1 97 ? -7.898 -3.568 15.030 1.00 94.88 97 GLY A C 1
ATOM 784 O O . GLY A 1 97 ? -7.137 -4.296 14.400 1.00 94.88 97 GLY A O 1
ATOM 785 N N . ASP A 1 98 ? -8.881 -2.900 14.431 1.00 96.31 98 ASP A N 1
ATOM 786 C CA . ASP A 1 98 ? -9.152 -3.045 12.996 1.00 96.31 98 ASP A CA 1
ATOM 787 C C . ASP A 1 98 ? -8.120 -2.314 12.133 1.00 96.31 98 ASP A C 1
ATOM 789 O O . ASP A 1 98 ? -7.713 -2.842 11.099 1.00 96.31 98 ASP A O 1
ATOM 793 N N . ARG A 1 99 ? -7.597 -1.167 12.589 1.00 96.38 99 ARG A N 1
ATOM 794 C CA . ARG A 1 99 ? -6.436 -0.525 11.946 1.00 96.38 99 ARG A CA 1
ATOM 795 C C . ARG A 1 99 ? -5.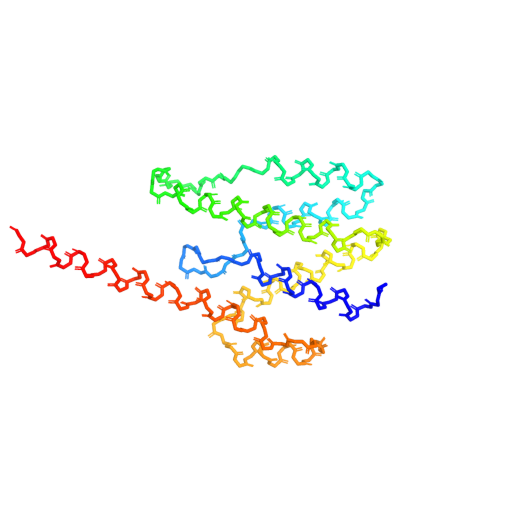216 -1.443 11.958 1.00 96.38 99 ARG A C 1
ATOM 797 O O . ARG A 1 99 ? -4.501 -1.522 10.965 1.00 96.38 99 ARG A O 1
ATOM 804 N N . MET A 1 100 ? -4.982 -2.163 13.058 1.00 96.00 100 MET A N 1
ATOM 805 C CA . MET A 1 100 ? -3.890 -3.137 13.130 1.00 96.00 100 MET A CA 1
ATOM 806 C C . MET A 1 100 ? -4.081 -4.282 12.134 1.00 96.00 100 MET A C 1
ATOM 808 O O . MET A 1 100 ? -3.127 -4.612 11.432 1.00 96.00 100 MET A O 1
ATOM 812 N N . LYS A 1 101 ? -5.292 -4.847 12.031 1.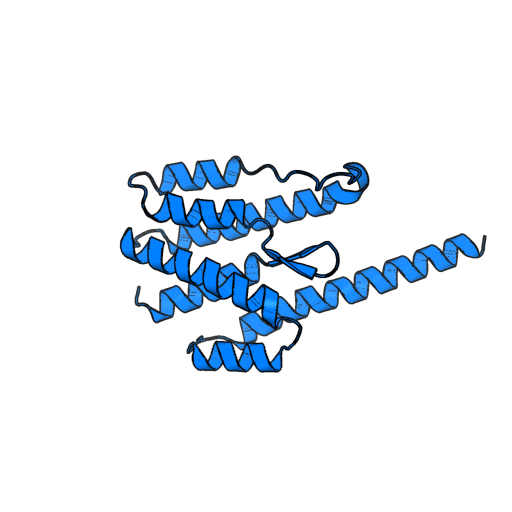00 96.56 101 LYS A N 1
ATOM 813 C CA . LYS A 1 101 ? -5.605 -5.884 11.031 1.00 96.56 101 LYS A CA 1
ATOM 814 C C . LYS A 1 101 ? -5.378 -5.371 9.609 1.00 96.56 101 LYS A C 1
ATOM 816 O O . LYS A 1 101 ? -4.712 -6.041 8.829 1.00 96.56 101 LYS A O 1
ATOM 821 N N . LEU A 1 102 ? -5.846 -4.157 9.298 1.00 97.44 102 LEU A N 1
ATOM 822 C CA . LEU A 1 102 ? -5.612 -3.506 8.004 1.00 97.44 102 LEU A CA 1
ATOM 823 C C . LEU A 1 102 ? -4.117 -3.419 7.684 1.00 97.44 102 LEU A C 1
ATOM 825 O O . LEU A 1 102 ? -3.692 -3.803 6.599 1.00 97.44 102 LEU A O 1
ATOM 829 N N . SER A 1 103 ? -3.303 -2.944 8.630 1.00 96.50 103 SER A N 1
ATOM 830 C CA . SER A 1 103 ? -1.853 -2.854 8.445 1.00 96.50 103 SER A CA 1
ATOM 831 C C . SER A 1 103 ? -1.173 -4.221 8.311 1.00 96.50 103 SER A C 1
ATOM 833 O O . SER A 1 103 ? -0.206 -4.344 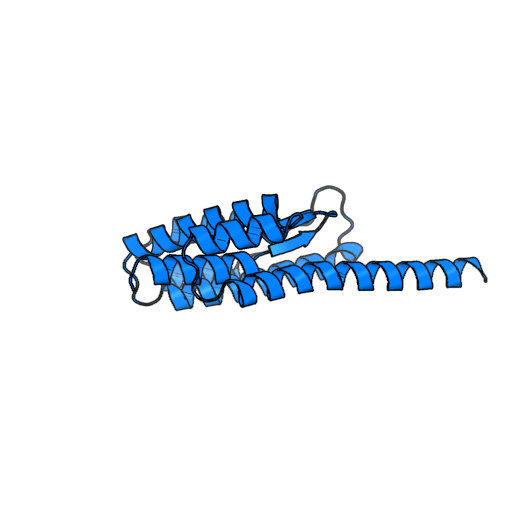7.562 1.00 96.50 103 SER A O 1
ATOM 835 N N . GLN A 1 104 ? -1.648 -5.242 9.028 1.00 96.19 104 GLN A N 1
ATOM 836 C CA . GLN A 1 104 ? -1.127 -6.609 8.928 1.00 96.19 104 GLN A CA 1
ATOM 837 C C . GLN A 1 104 ? -1.413 -7.212 7.554 1.00 96.19 104 GLN A C 1
ATOM 839 O O . GLN A 1 104 ? -0.475 -7.671 6.902 1.00 96.19 104 GLN A O 1
ATOM 844 N N . TYR A 1 105 ? -2.663 -7.135 7.087 1.00 97.38 105 TYR A N 1
ATOM 845 C CA . TYR A 1 105 ? -3.023 -7.566 5.738 1.00 97.38 105 TYR A CA 1
ATOM 846 C C . TYR A 1 105 ? -2.264 -6.778 4.679 1.00 97.38 105 TYR A C 1
ATOM 848 O O . TYR A 1 105 ? -1.722 -7.374 3.762 1.00 97.38 105 TYR A O 1
ATOM 856 N N . LEU A 1 106 ? -2.116 -5.459 4.834 1.00 97.62 106 LEU A N 1
ATOM 857 C CA . LEU A 1 106 ? -1.336 -4.644 3.902 1.00 97.62 106 LEU A CA 1
ATOM 858 C C . LEU A 1 106 ? 0.097 -5.177 3.748 1.00 97.62 106 LEU A C 1
ATOM 860 O O . LEU A 1 106 ? 0.560 -5.389 2.631 1.00 97.62 106 LEU A O 1
ATOM 864 N N . MET A 1 107 ? 0.797 -5.429 4.859 1.00 96.69 107 MET A N 1
ATOM 865 C CA . MET A 1 107 ? 2.160 -5.973 4.822 1.00 96.69 107 MET A CA 1
ATOM 866 C C . MET A 1 107 ? 2.218 -7.380 4.212 1.00 96.69 107 MET A C 1
ATOM 868 O O . MET A 1 107 ? 3.146 -7.678 3.459 1.00 96.69 107 MET A O 1
ATOM 872 N N . TRP A 1 108 ? 1.244 -8.233 4.535 1.00 96.81 108 TRP A N 1
ATOM 873 C CA . TRP A 1 108 ? 1.137 -9.587 3.992 1.00 96.81 108 TRP A CA 1
ATOM 874 C C . TRP A 1 108 ? 0.905 -9.571 2.476 1.00 96.81 108 TRP A C 1
ATOM 876 O O . TRP A 1 108 ? 1.668 -10.175 1.722 1.00 96.81 108 TRP A O 1
ATOM 886 N N . ASN A 1 109 ? -0.071 -8.788 2.024 1.00 97.44 109 ASN A N 1
ATOM 887 C CA . ASN A 1 109 ? -0.476 -8.675 0.625 1.00 97.44 109 ASN A CA 1
ATOM 888 C C . ASN A 1 109 ? 0.641 -8.050 -0.221 1.00 97.44 109 ASN A C 1
ATOM 890 O O . ASN A 1 109 ? 0.929 -8.539 -1.310 1.00 97.44 109 ASN A O 1
ATOM 894 N N . ILE A 1 110 ? 1.360 -7.045 0.305 1.00 96.81 110 ILE A N 1
ATOM 895 C CA . ILE A 1 110 ? 2.585 -6.526 -0.327 1.00 96.81 110 ILE A CA 1
ATOM 896 C C . ILE A 1 110 ? 3.580 -7.658 -0.564 1.00 96.81 110 ILE A C 1
ATOM 898 O O . ILE A 1 110 ? 4.119 -7.783 -1.663 1.00 96.81 110 ILE A O 1
ATOM 902 N N . LYS A 1 111 ? 3.827 -8.491 0.453 1.00 96.00 111 LYS A N 1
ATOM 903 C CA . LYS A 1 111 ? 4.830 -9.548 0.347 1.00 96.00 111 LYS A CA 1
ATOM 904 C C . LYS A 1 111 ? 4.437 -10.614 -0.674 1.00 96.00 111 LYS A C 1
ATOM 906 O O . LYS A 1 111 ? 5.310 -11.106 -1.388 1.00 96.00 111 LYS A O 1
ATOM 911 N N . ILE A 1 112 ? 3.148 -10.935 -0.766 1.00 95.88 112 ILE A N 1
ATOM 912 C CA . ILE A 1 112 ? 2.624 -11.801 -1.824 1.00 95.88 112 ILE A CA 1
ATOM 913 C C . ILE A 1 112 ? 2.895 -11.175 -3.193 1.00 95.88 112 ILE A C 1
ATOM 915 O O . ILE A 1 112 ? 3.505 -11.825 -4.035 1.00 95.88 112 ILE A O 1
ATOM 919 N N . ILE A 1 113 ? 2.521 -9.911 -3.412 1.00 94.62 113 ILE A N 1
ATOM 920 C CA . ILE A 1 113 ? 2.711 -9.262 -4.719 1.00 94.62 113 ILE A CA 1
ATOM 921 C C . ILE A 1 113 ? 4.192 -9.239 -5.112 1.00 94.62 113 ILE A C 1
ATOM 923 O O . ILE A 1 113 ? 4.531 -9.606 -6.233 1.00 94.62 113 ILE A O 1
ATOM 927 N N . GLU A 1 114 ? 5.092 -8.868 -4.199 1.00 93.25 114 GLU A N 1
AT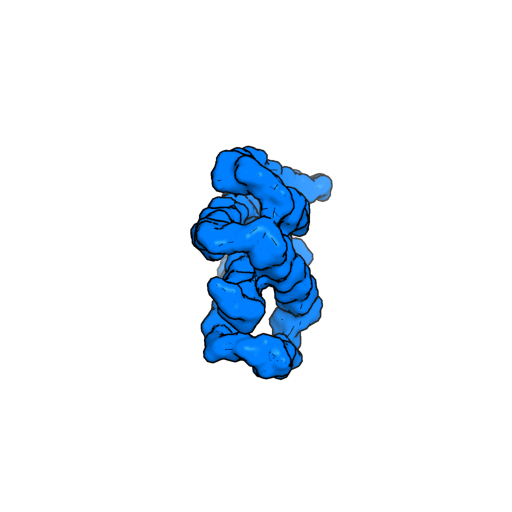OM 928 C CA . GLU A 1 114 ? 6.539 -8.852 -4.467 1.00 93.25 114 GLU A CA 1
ATOM 929 C C . GLU A 1 114 ? 7.087 -10.214 -4.918 1.00 93.25 114 GLU A C 1
ATOM 931 O O . GLU A 1 114 ? 8.015 -10.264 -5.727 1.00 93.25 114 GLU A O 1
ATOM 936 N N . ASN A 1 115 ? 6.535 -11.310 -4.392 1.00 92.62 115 ASN A N 1
ATOM 937 C CA . ASN A 1 115 ? 6.975 -12.665 -4.711 1.00 92.62 115 ASN A CA 1
ATOM 938 C C . ASN A 1 115 ? 6.319 -13.210 -5.989 1.00 92.62 115 ASN A C 1
ATOM 940 O O . ASN A 1 115 ? 6.969 -13.931 -6.741 1.00 92.62 115 ASN A O 1
ATOM 944 N N . GLU A 1 116 ? 5.047 -12.881 -6.219 1.00 92.88 116 GLU A N 1
ATOM 945 C CA . GLU A 1 116 ? 4.193 -13.593 -7.174 1.00 92.88 116 GLU A CA 1
ATOM 946 C C . GLU A 1 116 ? 3.826 -12.775 -8.418 1.00 92.88 116 GLU A C 1
ATOM 948 O O . GLU A 1 116 ? 3.300 -13.331 -9.371 1.00 92.88 116 GLU A O 1
ATOM 953 N N . ILE A 1 117 ? 4.138 -11.476 -8.494 1.00 87.69 117 ILE A N 1
ATOM 954 C CA . ILE A 1 117 ? 3.800 -10.637 -9.667 1.00 87.69 117 ILE A CA 1
ATOM 955 C C . ILE A 1 117 ? 4.407 -11.129 -10.997 1.00 87.69 117 ILE A C 1
ATOM 957 O O . ILE A 1 117 ? 3.943 -10.744 -12.069 1.00 87.69 117 ILE A O 1
ATOM 961 N N . GLY A 1 118 ? 5.445 -11.970 -10.946 1.00 85.06 118 GLY A N 1
ATOM 962 C CA . GLY A 1 118 ? 6.009 -12.638 -12.124 1.00 85.06 118 GLY A CA 1
ATOM 963 C C . GLY A 1 118 ? 5.150 -13.786 -12.672 1.00 85.06 118 GLY A C 1
ATOM 964 O O . GLY A 1 118 ? 5.363 -14.192 -13.811 1.00 85.06 118 GLY A O 1
ATOM 965 N N . ASP A 1 119 ? 4.187 -14.275 -11.891 1.00 91.00 119 ASP A N 1
ATOM 966 C CA . ASP A 1 119 ? 3.260 -15.360 -12.211 1.00 91.00 119 ASP A CA 1
ATOM 967 C C . ASP A 1 119 ? 1.817 -14.893 -11.945 1.00 91.00 119 ASP A C 1
ATOM 969 O O . ASP A 1 119 ? 1.249 -15.040 -10.860 1.00 91.00 119 ASP A O 1
ATOM 973 N N . ILE A 1 120 ? 1.227 -14.266 -12.964 1.00 90.25 120 ILE A N 1
ATOM 974 C CA . ILE A 1 120 ? -0.104 -13.655 -12.867 1.00 90.25 120 ILE A CA 1
ATOM 975 C C . ILE A 1 120 ? -1.193 -14.689 -12.564 1.00 90.25 120 ILE A C 1
ATOM 977 O O . ILE A 1 120 ? -2.153 -14.361 -11.869 1.00 90.25 120 ILE A O 1
ATOM 981 N N . ASP A 1 121 ? -1.066 -15.920 -13.055 1.00 91.75 121 ASP A N 1
ATOM 982 C CA . ASP A 1 121 ? -2.085 -16.946 -12.830 1.00 91.75 121 ASP A CA 1
ATOM 983 C C . ASP A 1 121 ? -2.038 -17.462 -11.391 1.00 91.75 121 ASP A C 1
ATOM 985 O O . ASP A 1 121 ? -3.087 -17.625 -10.763 1.00 91.75 121 ASP A O 1
ATOM 989 N N . LYS A 1 122 ? -0.839 -17.591 -10.812 1.00 94.31 122 LYS A N 1
ATOM 990 C CA . LYS A 1 122 ? -0.698 -17.847 -9.377 1.00 94.31 122 LYS A CA 1
ATOM 991 C C . LYS A 1 122 ? -1.249 -16.700 -8.530 1.00 94.31 122 LYS A C 1
ATOM 993 O O . LYS A 1 122 ? -1.915 -16.955 -7.528 1.00 94.31 122 LYS A O 1
ATOM 998 N N . LEU A 1 123 ? -1.022 -15.447 -8.928 1.00 93.69 123 LEU A N 1
ATOM 999 C CA . LEU A 1 123 ? -1.567 -14.297 -8.207 1.00 93.69 123 LEU A CA 1
ATOM 1000 C C . LEU A 1 123 ? -3.105 -14.264 -8.246 1.00 93.69 123 LEU A C 1
ATOM 1002 O O . LEU A 1 123 ? -3.715 -14.027 -7.208 1.00 93.69 123 LEU A O 1
ATOM 1006 N N . LYS A 1 124 ? -3.735 -14.561 -9.393 1.00 93.62 124 LYS A N 1
ATOM 1007 C CA . LYS A 1 124 ? -5.203 -14.702 -9.493 1.00 93.62 124 LYS A CA 1
ATOM 1008 C C . LYS A 1 124 ? -5.729 -15.769 -8.538 1.00 93.62 124 LYS A C 1
ATOM 1010 O O . LYS A 1 124 ? -6.626 -15.483 -7.758 1.00 93.62 124 LYS A O 1
ATOM 1015 N N . LEU A 1 125 ? -5.107 -16.952 -8.534 1.00 95.06 125 LEU A N 1
ATOM 1016 C CA . LEU A 1 125 ? -5.499 -18.041 -7.640 1.00 95.06 125 LEU A CA 1
ATOM 1017 C C . LEU A 1 125 ? -5.445 -17.618 -6.165 1.00 95.06 125 LEU A C 1
ATOM 1019 O O . LEU A 1 125 ? -6.330 -17.977 -5.393 1.00 95.06 125 LEU A O 1
ATOM 1023 N N . ILE A 1 126 ? -4.428 -16.847 -5.764 1.00 95.81 126 ILE A N 1
ATOM 1024 C CA . ILE A 1 126 ? -4.331 -16.338 -4.390 1.00 95.81 126 ILE A CA 1
ATOM 1025 C C . ILE A 1 126 ? -5.473 -15.364 -4.087 1.00 95.81 126 ILE A C 1
ATOM 1027 O O . ILE A 1 126 ? -6.092 -15.486 -3.035 1.00 95.81 126 ILE A O 1
ATOM 1031 N N . LEU A 1 127 ? -5.770 -14.424 -4.989 1.00 95.12 127 LEU A N 1
ATOM 1032 C CA . LEU A 1 127 ? -6.861 -13.462 -4.796 1.00 95.12 127 LEU A CA 1
ATOM 1033 C C . LEU A 1 127 ? -8.226 -14.159 -4.679 1.00 95.12 127 LEU A C 1
ATOM 1035 O O . LEU A 1 127 ? -9.024 -13.785 -3.818 1.00 95.12 127 LEU A O 1
ATOM 1039 N N . ASP A 1 128 ? -8.454 -15.202 -5.478 1.00 93.38 128 ASP A N 1
ATOM 1040 C CA . ASP A 1 128 ? -9.661 -16.030 -5.407 1.00 93.38 128 ASP A CA 1
ATOM 1041 C C . ASP A 1 128 ? -9.748 -16.764 -4.058 1.00 93.38 128 ASP A C 1
ATOM 1043 O O . ASP A 1 128 ? -10.787 -16.739 -3.399 1.00 93.38 128 ASP A O 1
ATOM 1047 N N . CYS A 1 129 ? -8.642 -17.362 -3.592 1.00 93.44 129 CYS A N 1
ATOM 1048 C CA . CYS A 1 129 ? -8.575 -18.023 -2.279 1.00 93.44 129 CYS A CA 1
ATOM 1049 C C . CYS A 1 129 ? -8.822 -17.053 -1.110 1.00 93.44 129 CYS A C 1
ATOM 1051 O O . CYS A 1 129 ? -9.419 -17.429 -0.102 1.00 93.44 129 CYS A O 1
ATOM 1053 N N . GLU A 1 130 ? -8.361 -15.810 -1.242 1.00 92.25 130 GLU A N 1
ATOM 1054 C CA . GLU A 1 130 ? -8.540 -14.731 -0.265 1.00 92.25 130 GLU A CA 1
ATOM 1055 C C . GLU A 1 130 ? -9.941 -14.087 -0.335 1.00 92.25 130 GLU A C 1
ATOM 1057 O O . GLU A 1 130 ? -10.231 -13.174 0.441 1.00 92.25 130 GLU A O 1
ATOM 1062 N N . ASN A 1 131 ? -10.818 -14.566 -1.231 1.00 91.06 131 ASN A N 1
ATOM 1063 C CA . ASN A 1 131 ? -12.165 -14.040 -1.486 1.00 91.06 131 ASN A CA 1
ATOM 1064 C C . ASN A 1 131 ? -12.178 -12.525 -1.758 1.00 91.06 131 ASN A C 1
ATOM 1066 O O . ASN A 1 131 ? -13.060 -11.790 -1.302 1.00 91.06 131 ASN A O 1
ATOM 1070 N N . VAL A 1 132 ? -11.179 -12.045 -2.500 1.00 93.19 132 VAL A N 1
ATOM 1071 C CA . VAL A 1 132 ? -11.116 -10.656 -2.964 1.00 93.19 132 VAL A CA 1
ATOM 1072 C C . VAL A 1 132 ? -12.288 -10.414 -3.915 1.00 93.19 132 VAL A C 1
ATOM 1074 O O . VAL A 1 132 ? -12.518 -11.190 -4.834 1.00 93.19 132 VAL A O 1
ATOM 1077 N N . LYS A 1 133 ? -13.053 -9.341 -3.695 1.00 90.56 133 LYS A N 1
ATOM 1078 C CA . LYS A 1 133 ? -14.299 -9.063 -4.435 1.00 90.56 133 LYS A CA 1
ATOM 1079 C C . LYS A 1 133 ? -14.048 -8.610 -5.875 1.00 90.56 133 LYS A C 1
ATOM 1081 O O . LYS A 1 133 ? -14.872 -8.862 -6.743 1.00 90.56 133 LYS A O 1
ATOM 1086 N N . GLU A 1 134 ? -12.939 -7.909 -6.099 1.00 88.62 134 GLU A N 1
ATOM 1087 C CA . GLU A 1 134 ? -12.560 -7.321 -7.395 1.00 88.62 134 GLU A CA 1
ATOM 1088 C C . GLU A 1 134 ? -11.107 -7.691 -7.758 1.00 88.62 134 GLU A C 1
ATOM 1090 O O . GLU A 1 134 ? -10.231 -6.814 -7.809 1.00 88.62 134 GLU A O 1
ATOM 1095 N N . PRO A 1 135 ? -10.796 -8.986 -7.951 1.00 91.38 135 PRO A N 1
ATOM 1096 C CA . PRO A 1 135 ? -9.433 -9.434 -8.216 1.00 91.38 135 PRO A CA 1
ATOM 1097 C C . PRO A 1 135 ? -8.900 -8.885 -9.549 1.00 91.38 135 PRO A C 1
ATOM 1099 O O . PRO A 1 135 ? -7.723 -8.530 -9.645 1.00 91.38 135 PRO A O 1
ATOM 1102 N N . GLU A 1 136 ? -9.757 -8.717 -10.560 1.00 90.50 136 GLU A N 1
ATOM 1103 C CA . GLU A 1 136 ? -9.378 -8.224 -11.887 1.00 90.50 136 GLU A CA 1
ATOM 1104 C C . GLU A 1 136 ? -8.807 -6.809 -11.827 1.00 90.50 136 GLU A C 1
ATOM 1106 O O . GLU A 1 136 ? -7.815 -6.520 -12.493 1.00 90.50 136 GLU A O 1
ATOM 1111 N N . HIS A 1 137 ? -9.372 -5.937 -10.990 1.00 90.50 137 HIS A N 1
ATOM 1112 C CA . HIS A 1 137 ? -8.898 -4.561 -10.851 1.00 90.50 137 HIS A CA 1
ATOM 1113 C C . HIS A 1 137 ? -7.465 -4.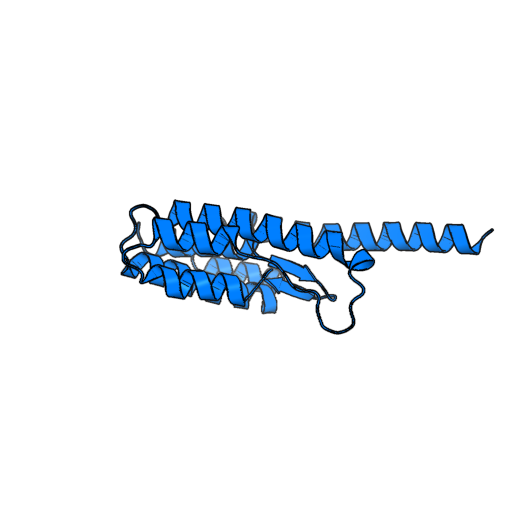511 -10.293 1.00 90.50 137 HIS A C 1
ATOM 1115 O O . HIS A 1 137 ? -6.623 -3.753 -10.787 1.00 90.50 137 HIS A O 1
ATOM 1121 N N . ILE A 1 138 ? -7.156 -5.367 -9.314 1.00 92.38 138 ILE A N 1
ATOM 1122 C CA . ILE A 1 138 ? -5.806 -5.502 -8.748 1.00 92.38 138 ILE A CA 1
ATOM 1123 C C . ILE A 1 138 ? -4.838 -6.051 -9.802 1.00 92.38 138 ILE A C 1
ATOM 1125 O O . ILE A 1 138 ? -3.759 -5.486 -10.006 1.00 92.38 138 ILE A O 1
ATOM 1129 N N . ILE A 1 139 ? -5.229 -7.109 -10.517 1.00 92.50 139 ILE A N 1
ATOM 1130 C CA . ILE A 1 139 ? -4.403 -7.719 -11.567 1.00 92.50 139 ILE A CA 1
ATOM 1131 C C . ILE A 1 139 ? -4.138 -6.739 -12.711 1.00 92.50 139 ILE A C 1
ATOM 1133 O O . ILE A 1 139 ? -2.999 -6.626 -13.172 1.00 92.50 139 ILE A O 1
ATOM 1137 N N . GLU A 1 140 ? -5.150 -6.001 -13.168 1.00 90.31 140 GLU A N 1
ATOM 1138 C CA . GLU A 1 140 ? -4.998 -4.996 -14.217 1.00 90.31 140 GLU A CA 1
ATOM 1139 C C . GLU A 1 140 ? -4.013 -3.903 -13.813 1.00 90.31 140 GLU A C 1
ATOM 1141 O O . GLU A 1 140 ? -3.126 -3.558 -14.599 1.00 90.31 140 GLU A O 1
ATOM 1146 N N . TYR A 1 141 ? -4.141 -3.383 -12.590 1.00 89.62 141 TYR A N 1
ATOM 1147 C CA . TYR A 1 141 ? -3.240 -2.362 -12.068 1.00 89.62 141 TYR A CA 1
ATOM 1148 C C . TYR A 1 141 ? -1.784 -2.854 -12.061 1.00 89.62 141 TYR A C 1
ATOM 1150 O O . TYR A 1 141 ? -0.897 -2.207 -12.626 1.00 89.62 141 TYR A O 1
ATOM 1158 N N . LEU A 1 142 ? -1.541 -4.044 -11.502 1.00 88.81 142 LEU A N 1
ATOM 1159 C CA . LEU A 1 142 ? -0.205 -4.645 -11.424 1.00 88.81 142 LEU A CA 1
ATOM 1160 C C . LEU A 1 142 ? 0.364 -4.991 -12.811 1.00 88.81 142 LEU A C 1
ATOM 1162 O O . LEU A 1 142 ? 1.554 -4.804 -13.075 1.00 88.81 142 LEU A O 1
ATOM 1166 N N . THR A 1 143 ? -0.486 -5.423 -13.742 1.00 86.06 143 THR A N 1
ATOM 1167 C CA . THR A 1 143 ? -0.078 -5.730 -15.119 1.00 86.06 143 THR A CA 1
ATOM 1168 C C . THR A 1 143 ? 0.299 -4.466 -15.893 1.00 86.06 143 THR A C 1
ATOM 1170 O O . THR A 1 143 ? 1.254 -4.488 -16.674 1.00 86.06 143 THR A O 1
ATOM 1173 N N . ARG A 1 144 ? -0.408 -3.345 -15.687 1.00 85.19 144 ARG A N 1
ATOM 1174 C CA . ARG A 1 144 ? -0.053 -2.048 -16.295 1.00 85.19 144 ARG A CA 1
ATOM 1175 C C . ARG A 1 144 ? 1.321 -1.581 -15.825 1.00 85.19 144 ARG A C 1
ATOM 1177 O O . ARG A 1 144 ? 2.157 -1.265 -16.670 1.00 85.19 144 ARG A O 1
ATOM 1184 N N . LEU A 1 145 ? 1.601 -1.681 -14.521 1.00 80.56 145 LEU A N 1
ATOM 1185 C CA . LEU A 1 145 ? 2.934 -1.402 -13.974 1.00 80.56 145 LEU A CA 1
ATOM 1186 C C . LEU A 1 145 ? 4.028 -2.224 -14.671 1.00 80.56 145 LEU A C 1
ATOM 1188 O O . LEU A 1 145 ? 5.107 -1.699 -14.935 1.00 80.56 145 LEU A O 1
ATOM 1192 N N . SER A 1 146 ? 3.745 -3.486 -15.011 1.00 71.81 146 SER A N 1
ATOM 1193 C CA . SER A 1 146 ? 4.668 -4.350 -15.758 1.00 71.81 146 SER A CA 1
ATOM 1194 C C . SER A 1 146 ? 4.891 -3.916 -17.212 1.00 71.81 146 SER A C 1
ATOM 1196 O O . SER A 1 146 ? 6.025 -3.894 -17.701 1.00 71.81 146 SER A O 1
ATOM 1198 N N . LYS A 1 147 ? 3.824 -3.502 -17.904 1.00 67.69 147 LYS A N 1
ATOM 1199 C CA . LYS A 1 147 ? 3.866 -3.074 -19.313 1.00 67.69 147 LYS A CA 1
ATOM 1200 C C . LYS A 1 147 ? 4.554 -1.722 -19.512 1.00 67.69 147 LYS A C 1
ATOM 1202 O O . LYS A 1 147 ? 5.316 -1.575 -20.471 1.00 67.69 147 LYS A O 1
ATOM 1207 N N . ASP A 1 148 ? 4.355 -0.770 -18.603 1.00 63.19 148 ASP A N 1
ATOM 1208 C CA . ASP A 1 148 ? 4.962 0.567 -18.695 1.00 63.19 148 ASP A CA 1
ATOM 1209 C C . ASP A 1 148 ? 6.502 0.502 -18.698 1.00 63.19 148 ASP A C 1
ATOM 1211 O O . ASP A 1 148 ? 7.172 1.229 -19.434 1.00 63.19 148 ASP A O 1
ATOM 1215 N N . ILE A 1 149 ? 7.081 -0.474 -17.993 1.00 59.06 149 ILE A N 1
ATOM 1216 C CA . ILE A 1 149 ? 8.529 -0.745 -17.990 1.00 59.06 149 ILE A CA 1
ATOM 1217 C C . ILE A 1 149 ? 9.014 -1.271 -19.349 1.00 59.06 149 ILE A C 1
ATOM 1219 O O . ILE A 1 149 ? 10.120 -0.941 -19.793 1.00 59.06 149 ILE A O 1
ATOM 1223 N N . GLY A 1 150 ? 8.219 -2.119 -20.010 1.00 57.19 150 GLY A N 1
ATOM 1224 C CA . GLY A 1 150 ? 8.531 -2.650 -21.340 1.00 57.19 150 GLY A CA 1
ATOM 1225 C C . GLY A 1 150 ? 8.624 -1.537 -22.388 1.00 57.19 150 GLY A C 1
ATOM 1226 O O . GLY A 1 150 ? 9.560 -1.506 -23.192 1.00 57.19 150 GLY A O 1
ATOM 1227 N N . ASN A 1 151 ? 7.714 -0.565 -22.309 1.00 54.16 151 ASN A N 1
ATOM 1228 C CA . ASN A 1 151 ? 7.674 0.589 -23.207 1.00 54.16 151 ASN A CA 1
ATOM 1229 C C . ASN A 1 151 ? 8.827 1.581 -22.959 1.00 54.16 151 ASN A C 1
ATOM 1231 O O . ASN A 1 151 ? 9.425 2.088 -23.917 1.00 54.16 151 ASN A O 1
ATOM 1235 N N . GLU A 1 152 ? 9.217 1.814 -21.700 1.00 53.03 152 GLU A N 1
ATOM 1236 C CA . GLU A 1 152 ? 10.394 2.634 -21.369 1.00 53.03 152 GLU A CA 1
ATOM 1237 C C . GLU A 1 152 ? 11.707 2.009 -21.873 1.00 53.03 152 GLU A C 1
ATOM 1239 O O . GLU A 1 152 ? 12.579 2.714 -22.396 1.00 53.03 152 GLU A O 1
ATOM 1244 N N . ARG A 1 153 ? 11.852 0.678 -21.777 1.00 50.81 153 ARG A N 1
ATOM 1245 C CA . ARG A 1 153 ? 13.028 -0.051 -22.290 1.00 50.81 153 ARG A CA 1
ATOM 1246 C C . ARG A 1 153 ? 13.158 0.052 -23.810 1.00 50.81 153 ARG A C 1
ATOM 1248 O O . ARG A 1 153 ? 14.257 0.312 -24.304 1.00 50.81 153 ARG A O 1
ATOM 1255 N N . HIS A 1 154 ? 12.054 -0.088 -24.545 1.00 45.41 154 HIS A N 1
ATOM 1256 C CA . HIS A 1 154 ? 12.053 0.071 -26.003 1.00 45.41 154 HIS A CA 1
ATOM 1257 C C . HIS A 1 154 ? 12.362 1.505 -26.448 1.00 45.41 154 HIS A C 1
ATOM 1259 O O . HIS A 1 154 ? 13.044 1.708 -27.455 1.00 45.41 154 HIS A O 1
ATOM 1265 N N . SER A 1 155 ? 11.908 2.498 -25.685 1.00 49.50 155 SER A N 1
ATOM 1266 C CA . SER A 1 155 ? 12.164 3.910 -25.978 1.00 49.50 155 SER A CA 1
ATOM 1267 C C . SER A 1 155 ? 13.637 4.284 -25.767 1.00 49.50 155 SER A C 1
ATOM 1269 O O . SER A 1 155 ? 14.222 4.953 -26.619 1.00 49.50 155 SER A O 1
ATOM 1271 N N . ARG A 1 156 ? 14.280 3.776 -24.702 1.00 50.03 156 ARG A N 1
ATOM 1272 C CA . ARG A 1 156 ? 15.724 3.976 -24.455 1.00 50.03 156 ARG A CA 1
ATOM 1273 C C . ARG A 1 156 ? 16.607 3.285 -25.501 1.00 50.03 156 ARG A C 1
ATOM 1275 O O . ARG A 1 156 ? 17.509 3.919 -26.034 1.00 50.03 156 ARG A O 1
ATOM 1282 N N . GLN A 1 157 ? 16.294 2.045 -25.893 1.00 48.59 157 GLN A N 1
ATOM 1283 C CA . GLN A 1 157 ? 17.038 1.340 -26.954 1.00 48.59 157 GLN A CA 1
ATOM 1284 C C . GLN A 1 157 ? 16.976 2.043 -28.319 1.00 48.59 157 GLN A C 1
ATOM 1286 O O . GLN A 1 157 ? 17.954 2.027 -29.068 1.00 48.59 157 GLN A O 1
ATOM 1291 N N . LYS A 1 158 ? 15.843 2.668 -28.665 1.00 48.59 158 LYS A N 1
ATOM 1292 C CA . LYS A 1 158 ? 15.726 3.453 -29.905 1.00 48.59 158 LYS A CA 1
ATOM 1293 C C . LYS A 1 158 ? 16.577 4.723 -29.875 1.00 48.59 158 LYS A C 1
ATOM 1295 O O . LYS A 1 158 ? 17.072 5.123 -30.927 1.00 48.59 158 LYS A O 1
ATOM 1300 N N . HIS A 1 159 ? 16.752 5.338 -28.706 1.00 46.62 159 HIS A N 1
ATOM 1301 C CA . HIS A 1 159 ? 17.564 6.544 -28.548 1.00 46.62 159 HIS A CA 1
ATOM 1302 C C . HIS A 1 159 ? 19.067 6.230 -28.627 1.00 46.62 159 HIS A C 1
ATOM 1304 O O . HIS A 1 159 ? 19.772 6.850 -29.423 1.00 46.62 159 HIS A O 1
ATOM 1310 N N . ASP A 1 160 ? 19.523 5.182 -27.932 1.00 49.88 160 ASP A N 1
ATOM 1311 C CA . ASP A 1 160 ? 20.930 4.744 -27.943 1.00 49.88 160 ASP A CA 1
ATOM 1312 C C . ASP A 1 160 ? 21.395 4.299 -29.346 1.00 49.88 160 ASP A C 1
ATOM 1314 O O . ASP A 1 160 ? 22.522 4.569 -29.766 1.00 49.88 160 ASP A O 1
ATOM 1318 N N . ASN A 1 161 ? 20.514 3.662 -30.128 1.00 51.25 161 ASN A N 1
ATOM 1319 C CA . ASN A 1 161 ? 20.810 3.285 -31.517 1.00 51.25 161 ASN A CA 1
ATOM 1320 C C . ASN A 1 161 ? 20.861 4.477 -32.485 1.00 51.25 161 ASN A C 1
ATOM 1322 O O . ASN A 1 161 ? 21.426 4.351 -33.573 1.00 51.25 161 ASN A O 1
ATOM 1326 N N . LYS A 1 162 ? 20.262 5.618 -32.126 1.00 49.31 162 LYS A N 1
ATOM 1327 C CA . LYS A 1 162 ? 20.264 6.835 -32.949 1.00 49.31 162 LYS A CA 1
ATOM 1328 C C . LYS A 1 162 ? 21.506 7.691 -32.683 1.00 49.31 162 LYS A C 1
ATOM 1330 O O . LYS A 1 162 ? 22.005 8.311 -33.616 1.00 49.31 162 LYS A O 1
ATOM 1335 N N . GLU A 1 163 ? 22.026 7.671 -31.455 1.00 47.81 163 GLU A N 1
ATOM 1336 C CA . GLU A 1 163 ? 23.305 8.301 -31.094 1.00 47.81 163 GLU A CA 1
ATOM 1337 C C . GLU A 1 163 ? 24.518 7.551 -31.652 1.00 47.81 163 GLU A C 1
ATOM 1339 O O . GLU A 1 163 ? 25.445 8.187 -32.129 1.00 47.81 163 GLU A O 1
ATOM 1344 N N . ARG A 1 164 ? 24.498 6.212 -31.702 1.00 51.44 164 ARG A N 1
ATOM 1345 C CA . ARG A 1 164 ? 25.608 5.414 -32.270 1.00 51.44 164 ARG A CA 1
ATOM 1346 C C . ARG A 1 164 ? 25.748 5.475 -33.798 1.00 51.44 164 ARG A C 1
ATOM 1348 O O . ARG A 1 164 ? 26.655 4.856 -34.346 1.00 51.44 164 ARG A O 1
ATOM 1355 N N . ARG A 1 165 ? 24.822 6.141 -34.492 1.00 51.44 165 ARG A N 1
ATOM 1356 C CA . ARG A 1 165 ? 24.804 6.285 -35.962 1.00 51.44 165 ARG A CA 1
ATOM 1357 C C . ARG A 1 165 ? 25.128 7.712 -36.432 1.00 51.44 165 ARG A C 1
ATOM 1359 O O . ARG A 1 165 ? 24.905 8.012 -37.603 1.00 51.44 165 ARG A O 1
ATOM 1366 N N . ARG A 1 166 ? 25.593 8.582 -35.536 1.00 42.50 166 ARG A N 1
ATOM 1367 C CA . ARG A 1 166 ? 26.135 9.913 -35.839 1.00 42.50 166 ARG A CA 1
ATOM 1368 C C . ARG A 1 166 ? 27.611 9.946 -35.478 1.00 42.50 166 ARG A C 1
ATOM 1370 O O . ARG A 1 166 ? 28.322 10.718 -36.148 1.00 42.50 166 ARG A O 1
#

Secondary structure (DSSP, 8-state):
--HHHHHHHHHHHHHHHEEEETTEEEES-HHHHHHHHHHHT-TTHHHHHHHHHHT--PPPPTT--HHHHHHHHHHHHHHHHHHHHHHHHHHTT--HHHHHHHHHHHHHHHHHHHHHTT-HHHHHHHHHHTT-S-HHHHHHHHHHHHHHHHHHHHHHHHHHHHHTT-